Protein AF-A0AAD0F2C4-F1 (afdb_monomer_lite)

pLDDT: mean 87.08, std 13.25, range [32.06, 98.19]

Structure (mmCIF, N/CA/C/O backbone):
data_AF-A0AAD0F2C4-F1
#
_entry.id   AF-A0AAD0F2C4-F1
#
loop_
_atom_site.group_PDB
_atom_site.id
_atom_site.type_symbol
_atom_site.label_atom_id
_atom_site.label_alt_id
_atom_site.label_comp_id
_atom_site.label_asym_id
_atom_site.label_entity_id
_atom_site.label_seq_id
_atom_site.pdbx_PDB_ins_code
_atom_site.Cartn_x
_atom_site.Cartn_y
_atom_site.Cartn_z
_atom_site.occupancy
_atom_site.B_iso_or_equiv
_atom_site.auth_seq_id
_atom_site.auth_comp_id
_atom_site.auth_asym_id
_atom_site.auth_atom_id
_atom_site.pdbx_PDB_model_num
ATOM 1 N N . MET A 1 1 ? 16.169 2.877 -45.425 1.00 67.44 1 MET A N 1
ATOM 2 C CA . MET A 1 1 ? 15.360 2.152 -44.435 1.00 67.44 1 MET A CA 1
ATOM 3 C C . MET A 1 1 ? 13.944 2.060 -44.968 1.00 67.44 1 MET A C 1
ATOM 5 O O . MET A 1 1 ? 13.379 3.102 -45.295 1.00 67.44 1 MET A O 1
ATOM 9 N N . ASN A 1 2 ? 13.419 0.856 -45.168 1.00 83.56 2 ASN A N 1
ATOM 10 C CA . ASN A 1 2 ? 12.038 0.667 -45.620 1.00 83.56 2 ASN A CA 1
ATOM 11 C C . ASN A 1 2 ? 11.050 0.876 -44.447 1.00 83.56 2 ASN A C 1
ATOM 13 O O . ASN A 1 2 ? 11.454 0.980 -43.287 1.00 83.56 2 ASN A O 1
ATOM 17 N N . ILE A 1 3 ? 9.753 1.003 -44.744 1.00 78.25 3 ILE A N 1
ATOM 18 C CA . ILE A 1 3 ? 8.723 1.285 -43.726 1.00 78.25 3 ILE A CA 1
ATOM 19 C C . ILE A 1 3 ? 8.684 0.180 -42.655 1.00 78.25 3 ILE A C 1
ATOM 21 O O . ILE A 1 3 ? 8.537 0.483 -41.474 1.00 78.25 3 ILE A O 1
ATOM 25 N N . SER A 1 4 ? 8.889 -1.079 -43.043 1.00 80.31 4 SER A N 1
ATOM 26 C CA . SER A 1 4 ? 8.907 -2.228 -42.132 1.00 80.31 4 SER A CA 1
ATOM 27 C C . SER A 1 4 ? 10.101 -2.203 -41.169 1.00 80.31 4 SER A C 1
ATOM 29 O O . SER A 1 4 ? 9.924 -2.439 -39.980 1.00 80.31 4 SER A O 1
ATOM 31 N N . GLU A 1 5 ? 11.294 -1.844 -41.648 1.00 81.31 5 GLU A N 1
ATOM 32 C CA . GLU A 1 5 ? 12.500 -1.649 -40.831 1.00 81.31 5 GLU A CA 1
ATOM 33 C C . GLU A 1 5 ? 12.315 -0.502 -39.832 1.00 81.31 5 GLU A C 1
ATOM 35 O O . GLU A 1 5 ? 12.739 -0.607 -38.684 1.00 81.31 5 GLU A O 1
ATOM 40 N N . LYS A 1 6 ? 11.637 0.580 -40.244 1.00 82.44 6 LYS A N 1
ATOM 41 C CA . LYS A 1 6 ? 11.307 1.696 -39.349 1.00 82.44 6 LYS A CA 1
ATOM 42 C C . LYS A 1 6 ? 10.368 1.262 -38.224 1.00 82.44 6 LYS A C 1
ATOM 44 O O . LYS A 1 6 ? 10.652 1.539 -37.065 1.00 82.44 6 LYS A O 1
ATOM 49 N N . ILE A 1 7 ? 9.282 0.568 -38.567 1.00 81.56 7 ILE A N 1
ATOM 50 C CA . ILE A 1 7 ? 8.294 0.080 -37.595 1.00 81.56 7 ILE A CA 1
ATOM 51 C C . ILE A 1 7 ? 8.940 -0.902 -36.610 1.00 81.56 7 ILE A C 1
ATOM 53 O O . ILE A 1 7 ? 8.704 -0.793 -35.411 1.00 81.56 7 ILE A O 1
ATOM 57 N N . ALA A 1 8 ? 9.789 -1.815 -37.090 1.00 82.38 8 ALA A N 1
ATOM 58 C CA . ALA A 1 8 ? 10.490 -2.770 -36.235 1.00 82.38 8 ALA A CA 1
ATOM 59 C C . ALA A 1 8 ? 11.421 -2.075 -35.225 1.00 82.38 8 ALA A C 1
ATOM 61 O O . ALA A 1 8 ? 11.371 -2.385 -34.038 1.00 82.38 8 ALA A O 1
ATOM 62 N N . LEU A 1 9 ? 12.211 -1.091 -35.672 1.00 84.19 9 LEU A N 1
ATOM 63 C CA . LEU A 1 9 ? 13.085 -0.303 -34.793 1.00 84.19 9 LEU A CA 1
ATOM 64 C C . LEU A 1 9 ? 12.303 0.536 -33.778 1.00 84.19 9 LEU A C 1
ATOM 66 O O . LEU A 1 9 ? 12.739 0.691 -32.637 1.00 84.19 9 LEU A O 1
ATOM 70 N N . ASP A 1 10 ? 11.170 1.106 -34.185 1.00 80.69 10 ASP A N 1
ATOM 71 C CA . ASP A 1 10 ? 10.320 1.892 -33.290 1.00 80.69 10 ASP A CA 1
ATOM 72 C C . ASP A 1 10 ? 9.657 0.991 -32.230 1.00 80.69 10 ASP A C 1
ATOM 74 O O . ASP A 1 10 ? 9.630 1.356 -31.054 1.00 80.69 10 ASP A O 1
ATOM 78 N N . MET A 1 11 ? 9.221 -0.217 -32.606 1.00 76.81 11 MET A N 1
ATOM 79 C CA . MET A 1 11 ? 8.729 -1.229 -31.664 1.00 76.81 11 MET A CA 1
ATOM 80 C C . MET A 1 11 ? 9.817 -1.706 -30.697 1.00 76.81 11 MET A C 1
ATOM 82 O O . MET A 1 11 ? 9.573 -1.777 -29.498 1.00 76.81 11 MET A O 1
ATOM 86 N N . GLU A 1 12 ? 11.022 -2.002 -31.185 1.00 80.00 12 GLU A N 1
ATOM 87 C CA . GLU A 1 12 ? 12.143 -2.435 -30.341 1.00 80.00 12 GLU A CA 1
ATOM 88 C C . GLU A 1 12 ? 12.495 -1.372 -29.291 1.00 80.00 12 GLU A C 1
ATOM 90 O O . GLU A 1 12 ? 12.650 -1.677 -28.108 1.00 80.00 12 GLU A O 1
ATOM 95 N N . LYS A 1 13 ? 12.545 -0.096 -29.697 1.00 78.81 13 LYS A N 1
ATOM 96 C CA . LYS A 1 13 ? 12.763 1.027 -28.773 1.00 78.81 13 LYS A CA 1
ATOM 97 C C . LYS A 1 13 ? 11.643 1.168 -27.750 1.00 78.81 13 LYS A C 1
ATOM 99 O O . LYS A 1 13 ? 11.930 1.505 -26.604 1.00 78.81 13 LYS A O 1
ATOM 104 N N . PHE A 1 14 ? 10.394 0.950 -28.159 1.00 77.56 14 PHE A N 1
ATOM 105 C CA . PHE A 1 14 ? 9.249 0.973 -27.254 1.00 77.56 14 PHE A CA 1
ATOM 106 C C . PHE A 1 14 ? 9.361 -0.133 -26.198 1.00 77.56 14 PHE A C 1
ATOM 108 O O . PHE A 1 14 ? 9.346 0.174 -25.011 1.00 77.56 14 PHE A O 1
ATOM 115 N N . TYR A 1 15 ? 9.570 -1.388 -26.613 1.00 76.88 15 TYR A N 1
ATOM 116 C CA . TYR A 1 15 ? 9.717 -2.511 -25.681 1.00 76.88 15 TYR A CA 1
ATOM 117 C C . TYR A 1 15 ? 10.905 -2.340 -24.740 1.00 76.88 15 TYR A C 1
ATOM 119 O O . TYR A 1 15 ? 10.794 -2.648 -23.558 1.00 76.88 15 TYR A O 1
ATOM 127 N N . LYS A 1 16 ? 12.027 -1.814 -25.244 1.00 81.44 16 LYS A N 1
ATOM 128 C CA . LYS A 1 16 ? 13.199 -1.542 -24.413 1.00 81.44 16 LYS A CA 1
ATOM 129 C C . LYS A 1 16 ? 12.883 -0.536 -23.304 1.00 81.44 16 LYS A C 1
ATOM 131 O O . LYS A 1 16 ? 13.161 -0.819 -22.148 1.00 81.44 16 LYS A O 1
ATOM 136 N N . ARG A 1 17 ? 12.274 0.604 -23.649 1.00 79.44 17 ARG A N 1
ATOM 137 C CA . ARG A 1 17 ? 11.880 1.625 -22.662 1.00 79.44 17 ARG A CA 1
ATOM 138 C C . ARG A 1 17 ? 10.884 1.076 -21.649 1.00 79.44 17 ARG A C 1
ATOM 140 O O . ARG A 1 17 ? 11.056 1.283 -20.460 1.00 79.44 17 ARG A O 1
ATOM 147 N N . TYR A 1 18 ? 9.891 0.332 -22.125 1.00 77.50 18 TYR A N 1
ATOM 148 C CA . TYR A 1 18 ? 8.888 -0.293 -21.270 1.00 77.50 18 TYR A CA 1
ATOM 149 C C . TYR A 1 18 ? 9.514 -1.287 -20.275 1.00 77.50 18 TYR A C 1
ATOM 151 O O . TYR A 1 18 ? 9.179 -1.282 -19.097 1.00 77.50 18 TYR A O 1
ATOM 159 N N . SER A 1 19 ? 10.478 -2.099 -20.721 1.00 81.12 19 SER A N 1
ATOM 160 C CA . SER A 1 19 ? 11.222 -3.006 -19.837 1.00 81.12 19 SER A CA 1
ATOM 161 C C . SER A 1 19 ? 12.055 -2.250 -18.800 1.00 81.12 19 SER A C 1
ATOM 163 O O . SER A 1 19 ? 12.059 -2.636 -17.637 1.00 81.12 19 SER A O 1
ATOM 165 N N . GLU A 1 20 ? 12.741 -1.176 -19.205 1.00 84.88 20 GLU A N 1
ATOM 166 C CA . GLU A 1 20 ? 13.520 -0.329 -18.291 1.00 84.88 20 GLU A CA 1
ATOM 167 C C . GLU A 1 20 ? 12.620 0.301 -17.212 1.00 84.88 20 GLU A C 1
ATOM 169 O O . GLU A 1 20 ? 12.997 0.348 -16.044 1.00 84.88 20 GLU A O 1
ATOM 174 N N . GLU A 1 21 ? 11.408 0.733 -17.572 1.00 81.69 21 GLU A N 1
ATOM 175 C CA . GLU A 1 21 ? 10.429 1.290 -16.629 1.00 81.69 21 GLU A CA 1
ATOM 176 C C . GLU A 1 21 ? 9.907 0.247 -15.631 1.00 81.69 21 GLU A C 1
ATOM 178 O O . GLU A 1 21 ? 9.792 0.542 -14.440 1.00 81.69 21 GLU A O 1
ATOM 183 N N . ILE A 1 22 ? 9.644 -0.983 -16.086 1.00 84.00 22 ILE A N 1
ATOM 184 C CA . ILE A 1 22 ? 9.283 -2.097 -15.198 1.00 84.00 22 ILE A CA 1
ATOM 185 C C . ILE A 1 22 ? 10.426 -2.398 -14.222 1.00 84.00 22 ILE A C 1
ATOM 187 O O . ILE A 1 22 ? 10.183 -2.584 -13.029 1.00 84.00 22 ILE A O 1
ATOM 191 N N . ASP A 1 23 ? 11.668 -2.436 -14.705 1.00 86.94 23 ASP A N 1
ATOM 192 C CA . ASP A 1 23 ? 12.840 -2.715 -13.871 1.00 86.94 23 ASP A CA 1
ATOM 193 C C . ASP A 1 23 ? 13.073 -1.622 -12.816 1.00 86.94 23 ASP A C 1
ATOM 195 O O . ASP A 1 23 ? 13.449 -1.921 -11.680 1.00 86.94 23 ASP A O 1
ATOM 199 N N . GLU A 1 24 ? 12.802 -0.360 -13.151 1.00 88.06 24 GLU A N 1
ATOM 200 C CA . GLU A 1 24 ? 12.820 0.737 -12.182 1.00 88.06 24 GLU A CA 1
ATOM 201 C C . GLU A 1 24 ? 11.699 0.607 -11.147 1.00 88.06 24 GLU A C 1
ATOM 203 O O . GLU A 1 24 ? 11.955 0.715 -9.945 1.00 88.06 24 GLU A O 1
ATOM 208 N N . TYR A 1 25 ? 10.474 0.291 -11.575 1.00 89.19 25 TYR A N 1
ATOM 209 C CA . TYR A 1 25 ? 9.367 0.085 -10.644 1.00 89.19 25 TYR A CA 1
ATOM 210 C C . TYR A 1 25 ? 9.588 -1.104 -9.705 1.00 89.19 25 TYR A C 1
ATOM 212 O O . TYR A 1 25 ? 9.188 -1.034 -8.546 1.00 89.19 25 TYR A O 1
ATOM 220 N N . LYS A 1 26 ? 10.286 -2.163 -10.137 1.00 89.81 26 LYS A N 1
ATOM 221 C CA . LYS A 1 26 ? 10.653 -3.307 -9.277 1.00 89.81 26 LYS A CA 1
ATOM 222 C C . LYS A 1 26 ? 11.504 -2.910 -8.065 1.00 89.81 26 LYS A C 1
ATOM 224 O O . LYS A 1 26 ? 11.592 -3.671 -7.104 1.00 89.81 26 LYS A O 1
ATOM 229 N N . LYS A 1 27 ? 12.097 -1.712 -8.037 1.00 90.12 27 LYS A N 1
ATOM 230 C CA . LYS A 1 27 ? 12.743 -1.162 -6.828 1.00 90.12 27 LYS A CA 1
ATOM 231 C C . LYS A 1 27 ? 11.728 -0.742 -5.754 1.00 90.12 27 LYS A C 1
ATOM 233 O O . LYS A 1 27 ? 12.068 -0.700 -4.575 1.00 90.12 27 LYS A O 1
ATOM 238 N N . ILE A 1 28 ? 10.493 -0.459 -6.163 1.00 91.06 28 ILE A N 1
ATOM 239 C CA . ILE A 1 28 ? 9.350 -0.058 -5.336 1.00 91.06 28 ILE A CA 1
ATOM 240 C C . ILE A 1 28 ? 8.444 -1.270 -5.090 1.00 91.06 28 ILE A C 1
ATOM 242 O O . ILE A 1 28 ? 8.333 -1.730 -3.954 1.00 91.06 28 ILE A O 1
ATOM 246 N N . GLY A 1 29 ? 7.816 -1.786 -6.149 1.00 91.25 29 GLY A N 1
ATOM 247 C CA . GLY A 1 29 ? 6.901 -2.921 -6.102 1.00 91.25 29 GLY A CA 1
ATOM 248 C C . GLY A 1 29 ? 7.657 -4.239 -6.168 1.00 91.25 29 GLY A C 1
ATOM 249 O O . GLY A 1 29 ? 7.944 -4.742 -7.251 1.00 91.25 29 GLY A O 1
ATOM 250 N N . ASN A 1 30 ? 8.006 -4.779 -5.004 1.00 91.62 30 ASN A N 1
ATOM 251 C CA . ASN A 1 30 ? 8.667 -6.074 -4.863 1.00 91.62 30 ASN A CA 1
ATOM 252 C C . ASN A 1 30 ? 8.251 -6.778 -3.567 1.00 91.62 30 ASN A C 1
ATOM 254 O O . ASN A 1 30 ? 7.723 -6.154 -2.642 1.00 91.62 30 ASN A O 1
ATOM 258 N N . ASP A 1 31 ? 8.554 -8.073 -3.499 1.00 92.50 31 ASP A N 1
ATOM 259 C CA . ASP A 1 31 ? 8.218 -8.941 -2.368 1.00 92.50 31 ASP A CA 1
ATOM 260 C C . ASP A 1 31 ? 8.821 -8.447 -1.043 1.00 92.50 31 ASP A C 1
ATOM 262 O O . ASP A 1 31 ? 8.194 -8.559 0.007 1.00 92.50 31 ASP A O 1
ATOM 266 N N . GLU A 1 32 ? 10.019 -7.850 -1.067 1.00 94.25 32 GLU A N 1
ATOM 267 C CA . GLU A 1 32 ? 10.671 -7.343 0.146 1.00 94.25 32 GLU A CA 1
ATOM 268 C C . GLU A 1 32 ? 9.874 -6.187 0.768 1.0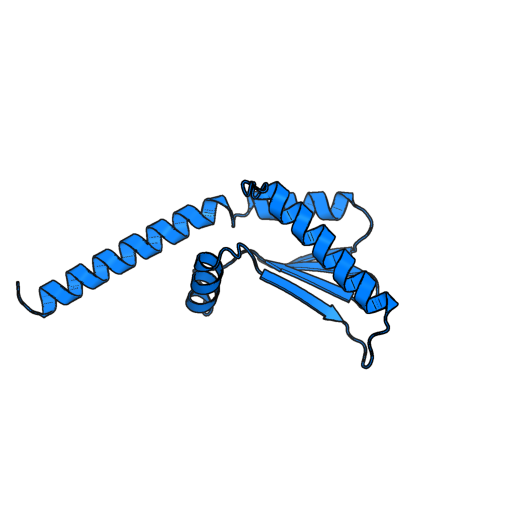0 94.25 32 GLU A C 1
ATOM 270 O O . GLU A 1 32 ? 9.608 -6.179 1.974 1.00 94.25 32 GLU A O 1
ATOM 275 N N . ASN A 1 33 ? 9.470 -5.213 -0.045 1.00 95.12 33 ASN A N 1
ATOM 276 C CA . ASN A 1 33 ? 8.656 -4.089 0.406 1.00 95.12 33 ASN A CA 1
ATOM 277 C C . ASN A 1 33 ? 7.238 -4.533 0.783 1.00 95.12 33 ASN A C 1
ATOM 279 O O . ASN A 1 33 ? 6.675 -4.013 1.748 1.00 95.12 33 ASN A O 1
ATOM 283 N N . PHE A 1 34 ? 6.687 -5.525 0.080 1.00 95.31 34 PHE A N 1
ATOM 284 C CA . PHE A 1 34 ? 5.383 -6.107 0.391 1.00 95.31 34 PHE A CA 1
ATOM 285 C C . PHE A 1 34 ? 5.372 -6.755 1.783 1.00 95.31 34 PHE A C 1
ATOM 287 O O . PHE A 1 34 ? 4.534 -6.427 2.625 1.00 95.31 34 PHE A O 1
ATOM 294 N N . GLU A 1 35 ? 6.368 -7.590 2.080 1.00 95.44 35 GLU A N 1
ATOM 295 C CA . GLU A 1 35 ? 6.508 -8.231 3.390 1.00 95.44 35 GLU A CA 1
ATOM 296 C C . GLU A 1 35 ? 6.795 -7.219 4.509 1.00 95.44 35 GLU A C 1
ATOM 298 O O . GLU A 1 35 ? 6.229 -7.313 5.603 1.00 95.44 35 GLU A O 1
ATOM 303 N N . LYS A 1 36 ? 7.627 -6.197 4.257 1.00 96.44 36 LYS A N 1
ATOM 304 C CA . LYS A 1 36 ? 7.842 -5.101 5.222 1.00 96.44 36 LYS A CA 1
ATOM 305 C C . LYS A 1 36 ? 6.536 -4.385 5.567 1.00 96.44 36 LYS A C 1
ATOM 307 O O . LYS A 1 36 ? 6.316 -4.072 6.738 1.00 96.44 36 LYS A O 1
ATOM 312 N N . LEU A 1 37 ? 5.677 -4.146 4.575 1.00 96.81 37 LEU A N 1
ATOM 313 C CA . LEU A 1 37 ? 4.395 -3.468 4.762 1.00 96.81 37 LEU A CA 1
ATOM 314 C C . LEU A 1 37 ? 3.458 -4.307 5.625 1.00 96.81 37 LEU A C 1
ATOM 316 O O . LEU A 1 37 ? 2.934 -3.803 6.618 1.00 96.81 37 LEU A O 1
ATOM 320 N N . ILE A 1 38 ? 3.318 -5.597 5.313 1.00 96.69 38 ILE A N 1
ATOM 321 C CA . ILE A 1 38 ? 2.518 -6.533 6.113 1.00 96.69 38 ILE A CA 1
ATOM 322 C C . ILE A 1 38 ? 2.991 -6.552 7.569 1.00 96.69 38 ILE A C 1
ATOM 324 O O . ILE A 1 38 ? 2.172 -6.462 8.485 1.00 96.69 38 ILE A O 1
ATOM 328 N N . ASN A 1 39 ? 4.302 -6.651 7.796 1.00 96.75 39 ASN A N 1
ATOM 329 C CA . ASN A 1 39 ? 4.854 -6.721 9.147 1.00 96.75 39 ASN A CA 1
ATOM 330 C C . ASN A 1 39 ? 4.602 -5.430 9.937 1.00 96.75 39 ASN A C 1
ATOM 332 O O . ASN A 1 39 ? 4.080 -5.498 11.049 1.00 96.75 39 ASN A O 1
ATOM 336 N N . LYS A 1 40 ? 4.853 -4.255 9.345 1.00 96.81 40 LYS A N 1
ATOM 337 C CA . LYS A 1 40 ? 4.563 -2.970 10.002 1.00 96.81 40 LYS A CA 1
ATOM 338 C C . LYS A 1 40 ? 3.075 -2.776 10.300 1.00 96.81 40 LYS A C 1
ATOM 340 O O . LYS A 1 40 ? 2.731 -2.280 11.369 1.00 96.81 40 LYS A O 1
ATOM 345 N N . LEU A 1 41 ? 2.187 -3.187 9.392 1.00 96.81 41 LEU A N 1
ATOM 346 C CA . LEU A 1 41 ? 0.740 -3.130 9.621 1.00 96.81 41 LEU A CA 1
ATOM 347 C C . LEU A 1 41 ? 0.308 -4.044 10.776 1.00 96.81 41 LEU A C 1
ATOM 349 O O . LEU A 1 41 ? -0.515 -3.645 11.600 1.00 96.81 41 LEU A O 1
ATOM 353 N N . ARG A 1 42 ? 0.885 -5.248 10.878 1.00 96.44 42 ARG A N 1
ATOM 354 C CA . ARG A 1 42 ? 0.637 -6.176 11.995 1.00 96.44 42 ARG A CA 1
ATOM 355 C C . ARG A 1 42 ? 1.151 -5.633 13.329 1.00 96.44 42 ARG A C 1
ATOM 357 O O . ARG A 1 42 ? 0.490 -5.825 14.351 1.00 96.44 42 ARG A O 1
ATOM 364 N N . ASP A 1 43 ? 2.275 -4.920 13.326 1.00 96.50 43 ASP A N 1
ATOM 365 C CA . ASP A 1 43 ? 2.854 -4.314 14.531 1.00 96.50 43 ASP A CA 1
ATOM 366 C C . ASP A 1 43 ? 1.956 -3.238 15.158 1.00 96.50 43 ASP A C 1
ATOM 368 O O . ASP A 1 43 ? 2.009 -3.037 16.375 1.00 96.50 43 ASP A O 1
ATOM 372 N N . LEU A 1 44 ? 1.074 -2.604 14.371 1.00 94.19 44 LEU A N 1
ATOM 373 C CA . LEU A 1 44 ? 0.071 -1.671 14.893 1.00 94.19 44 LEU A CA 1
ATOM 374 C C . LEU A 1 44 ? -0.922 -2.348 15.846 1.00 94.19 44 LEU A C 1
ATOM 376 O O . LEU A 1 44 ? -1.463 -1.686 16.727 1.00 94.19 44 LEU A O 1
ATOM 380 N N . LYS A 1 45 ? -1.188 -3.653 15.670 1.00 93.38 45 LYS A N 1
ATOM 381 C CA . LYS A 1 45 ? -2.178 -4.440 16.438 1.00 93.38 45 LYS A CA 1
ATOM 382 C C . LYS A 1 45 ? -3.607 -3.869 16.427 1.00 93.38 45 LYS A C 1
ATOM 384 O O . LYS A 1 45 ? -4.439 -4.284 17.231 1.00 93.38 45 LYS A O 1
ATOM 389 N N . THR A 1 46 ? -3.890 -2.937 15.518 1.00 94.69 46 THR A N 1
ATOM 390 C CA . THR A 1 46 ? -5.191 -2.264 15.359 1.00 94.69 46 THR A CA 1
ATOM 391 C C . THR A 1 46 ? -6.083 -2.955 14.329 1.00 94.69 46 THR A C 1
ATOM 393 O O . THR A 1 46 ? -7.305 -2.843 14.402 1.00 94.69 46 THR A O 1
ATOM 396 N N . TYR A 1 47 ? -5.476 -3.648 13.365 1.00 96.50 47 TYR A N 1
ATOM 397 C CA . TYR A 1 47 ? -6.134 -4.166 12.169 1.00 96.50 47 TYR A CA 1
ATOM 398 C C . TYR A 1 47 ? -6.020 -5.687 12.086 1.00 96.50 47 TYR A C 1
ATOM 400 O O . TYR A 1 47 ? -5.010 -6.262 12.494 1.00 96.50 47 TYR A O 1
ATOM 408 N N . ASP A 1 48 ? -7.036 -6.323 11.509 1.00 97.62 48 ASP A N 1
ATOM 409 C CA . ASP A 1 48 ? -6.944 -7.704 11.044 1.00 97.62 48 ASP A CA 1
ATOM 410 C C . ASP A 1 48 ? -6.314 -7.719 9.644 1.00 97.62 48 ASP A C 1
ATOM 412 O O . ASP A 1 48 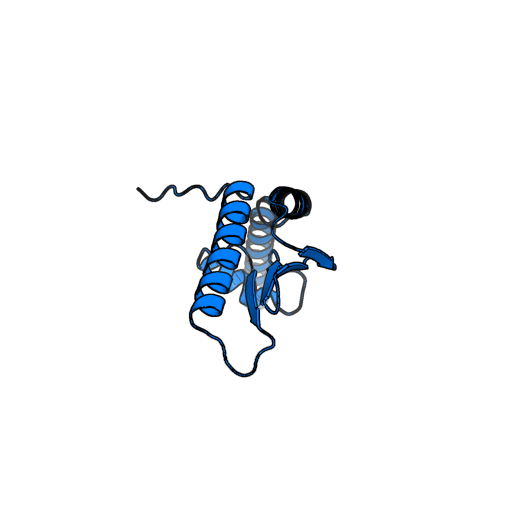? -6.840 -7.116 8.706 1.00 97.62 48 ASP A O 1
ATOM 416 N N . ILE A 1 49 ? -5.151 -8.363 9.524 1.00 97.94 49 ILE A N 1
ATOM 417 C CA . ILE A 1 49 ? -4.314 -8.340 8.322 1.00 97.94 49 ILE A CA 1
ATOM 418 C C . ILE A 1 49 ? -4.238 -9.739 7.716 1.00 97.94 49 ILE A C 1
ATOM 420 O O . ILE A 1 49 ? -3.637 -10.649 8.296 1.00 97.94 49 ILE A O 1
ATOM 424 N N . SER A 1 50 ? -4.733 -9.878 6.489 1.00 96.88 50 SER A N 1
ATOM 425 C CA . SER A 1 50 ? -4.507 -11.056 5.646 1.00 96.88 50 SER A CA 1
ATOM 426 C C . SER A 1 50 ? -3.950 -10.642 4.289 1.00 96.88 50 SER A C 1
ATOM 428 O O . SER A 1 50 ? -4.163 -9.512 3.858 1.00 96.88 50 SER A O 1
ATOM 430 N N . SER A 1 51 ? -3.318 -11.562 3.574 1.00 95.25 51 SER A N 1
ATOM 431 C CA . SER A 1 51 ? -2.885 -11.354 2.192 1.00 95.25 51 SER A CA 1
ATOM 432 C C . SER A 1 51 ? -3.250 -12.555 1.322 1.00 95.25 51 SER A C 1
ATOM 434 O O . SER A 1 51 ? -3.335 -13.679 1.817 1.00 95.25 51 SER A O 1
ATOM 436 N N . ASP A 1 52 ? -3.489 -12.296 0.039 1.00 91.56 52 ASP A N 1
ATOM 437 C CA . ASP A 1 52 ? -3.634 -13.312 -1.005 1.00 91.56 52 ASP A CA 1
ATOM 438 C C . ASP A 1 52 ? -2.955 -12.800 -2.279 1.00 91.56 52 ASP A C 1
ATOM 440 O O . ASP A 1 52 ? -3.269 -11.708 -2.762 1.00 91.56 52 ASP A O 1
ATOM 444 N N . ASN A 1 53 ? -2.001 -13.566 -2.808 1.00 86.44 53 ASN A N 1
ATOM 445 C CA . ASN A 1 53 ? -1.082 -13.119 -3.860 1.00 86.44 53 ASN A CA 1
ATOM 446 C C . ASN A 1 53 ? -0.465 -11.740 -3.517 1.00 86.44 53 ASN A C 1
ATOM 448 O O . ASN A 1 53 ? 0.055 -11.557 -2.418 1.00 86.44 53 ASN A O 1
ATOM 452 N N . ASN A 1 54 ? -0.567 -10.765 -4.427 1.00 87.75 54 ASN A N 1
ATOM 453 C CA . ASN A 1 54 ? -0.047 -9.399 -4.270 1.00 87.75 54 ASN A CA 1
ATOM 454 C C . ASN A 1 54 ? -1.039 -8.426 -3.606 1.00 87.75 54 ASN A C 1
ATOM 456 O O . ASN A 1 54 ? -0.846 -7.211 -3.667 1.00 87.75 54 ASN A O 1
ATOM 460 N N . LEU A 1 55 ? -2.114 -8.931 -2.995 1.00 93.75 55 LEU A N 1
ATOM 461 C CA . LEU A 1 55 ? -3.155 -8.118 -2.372 1.00 93.75 55 LEU A CA 1
ATOM 462 C C . LEU A 1 55 ? -3.119 -8.261 -0.849 1.00 93.75 55 LEU A C 1
ATOM 464 O O . LEU A 1 55 ? -3.181 -9.366 -0.309 1.00 93.75 55 LEU A O 1
ATOM 468 N N . ILE A 1 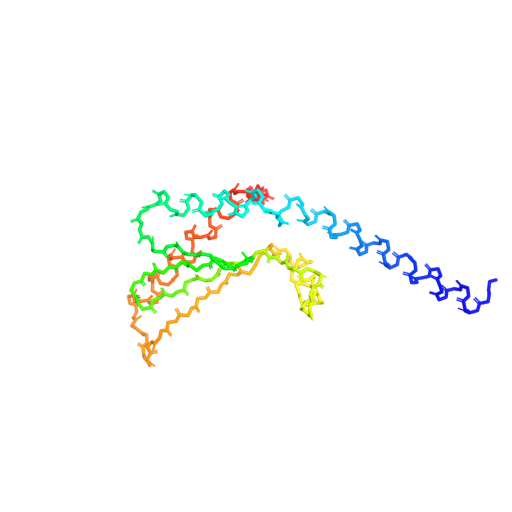56 ? -3.070 -7.128 -0.152 1.00 97.50 56 ILE A N 1
ATOM 469 C CA . ILE A 1 56 ? -3.212 -7.042 1.302 1.00 97.50 56 ILE A CA 1
ATOM 470 C C . ILE A 1 56 ? -4.629 -6.578 1.618 1.00 97.50 56 ILE A C 1
ATOM 472 O O . ILE A 1 56 ? -5.110 -5.586 1.068 1.00 97.50 56 ILE A O 1
ATOM 476 N N . PHE A 1 57 ? -5.268 -7.274 2.551 1.00 97.94 57 PHE A N 1
ATOM 477 C CA . PHE A 1 57 ? -6.553 -6.911 3.124 1.00 97.94 57 PHE A CA 1
ATOM 478 C C . PHE A 1 57 ? -6.332 -6.432 4.559 1.00 97.94 57 PHE A C 1
ATOM 480 O O . PHE A 1 57 ? -5.855 -7.191 5.405 1.00 97.94 57 PHE A O 1
ATOM 487 N N . ILE A 1 58 ? -6.690 -5.177 4.818 1.00 98.19 58 ILE A N 1
ATOM 488 C CA . ILE A 1 58 ? -6.559 -4.501 6.107 1.00 98.19 58 ILE A CA 1
ATOM 489 C C . ILE A 1 58 ? -7.966 -4.233 6.635 1.00 98.19 58 ILE A C 1
ATOM 491 O O . ILE A 1 58 ? -8.663 -3.349 6.134 1.00 98.19 58 ILE A O 1
ATOM 495 N N . ARG A 1 59 ? -8.405 -5.013 7.623 1.00 97.50 59 ARG A N 1
ATOM 496 C CA . ARG A 1 59 ? -9.793 -5.004 8.094 1.00 97.50 59 ARG A CA 1
ATOM 497 C C . ARG A 1 59 ? -9.932 -4.421 9.487 1.00 97.50 59 ARG A C 1
ATOM 499 O O . ARG A 1 59 ? -9.106 -4.658 10.372 1.00 97.50 59 ARG A O 1
ATOM 506 N N . LYS A 1 60 ? -11.029 -3.697 9.683 1.00 95.69 60 LYS A N 1
ATOM 507 C CA . LYS A 1 60 ? -11.514 -3.255 10.988 1.00 95.69 60 LYS A CA 1
ATOM 508 C C . LYS A 1 60 ? -13.024 -3.069 10.897 1.00 95.69 60 LYS A C 1
ATOM 510 O O . LYS A 1 60 ? -13.492 -2.322 10.046 1.00 95.69 60 LYS A O 1
ATOM 515 N N . ASN A 1 61 ? -13.782 -3.731 11.770 1.00 92.06 61 ASN A N 1
ATOM 516 C CA . ASN A 1 61 ? -15.249 -3.723 11.719 1.00 92.06 61 ASN A CA 1
ATOM 517 C C . ASN A 1 61 ? -15.768 -4.175 10.331 1.00 92.06 61 ASN A C 1
ATOM 519 O O . ASN A 1 61 ? -15.353 -5.221 9.838 1.00 92.06 61 ASN A O 1
ATOM 523 N N . ASN A 1 62 ? -16.657 -3.393 9.717 1.00 93.00 62 ASN A N 1
ATOM 524 C CA . ASN A 1 62 ? -17.223 -3.547 8.370 1.00 93.00 62 ASN A CA 1
ATOM 525 C C . ASN A 1 62 ? -16.377 -2.875 7.265 1.00 93.00 62 ASN A C 1
ATOM 527 O O . ASN A 1 62 ? -16.800 -2.823 6.111 1.00 93.00 62 ASN A O 1
ATOM 531 N N . ILE A 1 63 ? -15.198 -2.340 7.599 1.00 95.44 63 ILE A N 1
ATOM 532 C CA . ILE A 1 63 ? -14.318 -1.632 6.666 1.00 95.44 63 ILE A CA 1
ATOM 533 C C . ILE A 1 63 ? -13.168 -2.548 6.250 1.00 95.44 63 ILE A C 1
ATOM 535 O O . ILE A 1 63 ? -12.464 -3.119 7.090 1.00 95.44 63 ILE A O 1
ATOM 539 N N . THR A 1 64 ? -12.926 -2.625 4.941 1.00 97.69 64 THR A N 1
ATOM 540 C CA . THR A 1 64 ? -11.737 -3.271 4.373 1.00 97.69 64 THR A CA 1
ATOM 541 C C . THR A 1 64 ? -10.971 -2.278 3.511 1.00 97.69 64 THR A C 1
ATOM 543 O O . THR A 1 64 ? -11.488 -1.792 2.509 1.00 97.69 64 THR A O 1
ATOM 546 N N . VAL A 1 65 ? -9.722 -1.995 3.880 1.00 98.00 65 VAL A N 1
ATOM 547 C CA . VAL A 1 65 ? -8.755 -1.313 3.014 1.00 98.00 65 VAL A CA 1
ATOM 548 C C . VAL A 1 65 ? -7.961 -2.364 2.240 1.00 98.00 65 VAL A C 1
ATOM 550 O O . VAL A 1 65 ? -7.514 -3.363 2.804 1.00 98.00 65 VAL A O 1
ATOM 553 N N . TYR A 1 66 ? -7.793 -2.131 0.944 1.00 97.69 66 TYR A N 1
ATOM 554 C CA . TYR A 1 66 ? -7.065 -2.982 0.013 1.00 97.69 66 TYR A CA 1
ATOM 555 C C . TYR A 1 66 ? -5.803 -2.265 -0.437 1.00 97.69 66 TYR A C 1
ATOM 557 O O . TYR A 1 66 ? -5.869 -1.104 -0.846 1.00 97.69 66 TYR A O 1
ATOM 565 N N . PHE A 1 67 ? -4.679 -2.972 -0.403 1.00 97.50 67 PHE A N 1
ATOM 566 C CA . PHE A 1 67 ? -3.405 -2.477 -0.909 1.00 97.50 67 PHE A CA 1
ATOM 567 C C . PHE A 1 67 ? -2.780 -3.489 -1.867 1.00 97.50 67 PHE A C 1
ATOM 569 O O . PHE A 1 67 ? -2.689 -4.671 -1.531 1.00 97.50 67 PHE A O 1
ATOM 576 N N . SER A 1 68 ? -2.285 -3.027 -3.013 1.00 94.88 68 SER A N 1
ATOM 577 C CA . SER A 1 68 ? -1.393 -3.819 -3.864 1.00 94.88 68 SER A CA 1
ATOM 578 C C . SER A 1 68 ? -0.342 -2.931 -4.520 1.00 94.88 68 SER A C 1
ATOM 580 O O . SER A 1 68 ? -0.618 -1.786 -4.878 1.00 94.88 68 SER A O 1
ATOM 582 N N . PHE A 1 69 ? 0.853 -3.471 -4.747 1.00 93.44 69 PHE A N 1
ATOM 583 C CA . PHE A 1 69 ? 1.724 -2.912 -5.779 1.00 93.44 69 PHE A CA 1
ATOM 584 C C . PHE A 1 69 ? 1.143 -3.218 -7.168 1.00 93.44 69 PHE A C 1
ATOM 586 O O . PHE A 1 69 ? 0.259 -4.071 -7.304 1.00 93.44 69 PHE A O 1
ATOM 593 N N . TYR A 1 70 ? 1.598 -2.483 -8.178 1.00 90.12 70 TYR A N 1
ATOM 594 C CA . TYR A 1 70 ? 1.221 -2.705 -9.567 1.00 90.12 70 TYR A CA 1
ATOM 595 C C . TYR A 1 70 ? 1.822 -4.002 -10.099 1.00 90.12 70 TYR A C 1
ATOM 597 O O . TYR A 1 70 ? 2.937 -4.385 -9.739 1.00 90.12 70 TYR A O 1
ATOM 605 N N . ASP A 1 71 ? 1.077 -4.643 -10.989 1.00 82.62 71 ASP A N 1
ATOM 606 C CA . ASP A 1 71 ? 1.462 -5.846 -11.705 1.00 82.62 71 ASP A CA 1
ATOM 607 C C . ASP A 1 71 ? 1.385 -5.587 -13.216 1.00 82.62 71 ASP A C 1
ATOM 609 O O . ASP A 1 71 ? 0.350 -5.725 -13.881 1.00 82.62 71 ASP A O 1
ATOM 613 N N . PHE A 1 72 ? 2.534 -5.213 -13.777 1.00 74.44 72 PHE A N 1
ATOM 614 C CA . PHE A 1 72 ? 2.668 -4.905 -15.199 1.00 74.44 72 PHE A CA 1
ATOM 615 C C . PHE A 1 72 ? 2.697 -6.140 -16.106 1.00 74.44 72 PHE A C 1
ATOM 617 O O . PHE A 1 72 ? 2.733 -5.986 -17.326 1.00 74.44 72 PHE A O 1
ATOM 624 N N . GLU A 1 73 ? 2.674 -7.355 -15.551 1.00 66.00 73 GLU A N 1
ATOM 625 C CA . GLU A 1 73 ? 2.687 -8.597 -16.331 1.00 66.00 73 GLU A CA 1
ATOM 626 C C . GLU A 1 73 ? 1.263 -9.119 -16.624 1.00 66.00 73 GLU A C 1
ATOM 628 O O . GLU A 1 73 ? 1.091 -10.041 -17.426 1.00 66.00 73 GLU A O 1
ATOM 633 N N . TYR A 1 74 ? 0.224 -8.489 -16.055 1.00 61.31 74 TYR A N 1
ATOM 634 C CA . TYR A 1 74 ? -1.181 -8.890 -16.197 1.00 61.31 74 TYR A CA 1
ATOM 635 C C . TYR A 1 74 ? -2.053 -7.927 -17.030 1.00 61.31 74 TYR A C 1
ATOM 637 O O . TYR A 1 74 ? -1.640 -6.877 -17.529 1.00 61.31 74 TYR A O 1
ATOM 645 N N . THR A 1 75 ? -3.324 -8.302 -17.219 1.00 58.19 75 THR A N 1
ATOM 646 C CA . THR A 1 75 ? -4.308 -7.633 -18.095 1.00 58.19 75 THR A CA 1
ATOM 647 C C . THR A 1 75 ? -4.495 -6.130 -17.849 1.00 58.19 75 THR A C 1
ATOM 649 O O . THR A 1 75 ? -4.939 -5.437 -18.763 1.00 58.19 75 THR A O 1
ATOM 652 N N . ASN A 1 76 ? -4.116 -5.610 -16.677 1.00 61.94 76 ASN A N 1
ATOM 653 C CA . ASN A 1 76 ? -4.290 -4.204 -16.294 1.00 61.94 76 ASN A CA 1
ATOM 654 C C . ASN A 1 76 ? -3.038 -3.323 -16.482 1.00 61.94 76 ASN A C 1
ATOM 656 O O . ASN A 1 76 ? -3.104 -2.128 -16.196 1.00 61.94 76 ASN A O 1
ATOM 660 N N . HIS A 1 77 ? -1.942 -3.863 -17.030 1.00 66.56 77 HIS A N 1
ATOM 661 C CA . HIS A 1 77 ? -0.655 -3.171 -17.207 1.00 66.56 77 HIS A CA 1
ATOM 662 C C . HIS A 1 77 ? -0.752 -1.747 -17.790 1.00 66.56 77 HIS A C 1
ATOM 664 O O . HIS A 1 77 ? -0.061 -0.845 -17.325 1.00 66.56 77 HIS A O 1
ATOM 670 N N . ASN A 1 78 ? -1.631 -1.506 -18.773 1.00 69.88 78 ASN A N 1
ATOM 671 C CA . ASN A 1 78 ? -1.791 -0.182 -19.394 1.00 69.88 78 ASN A CA 1
ATOM 672 C C . ASN A 1 78 ? -2.392 0.875 -18.453 1.00 69.88 78 ASN A C 1
ATOM 674 O O . ASN A 1 78 ? -2.119 2.064 -18.614 1.00 69.88 78 ASN A O 1
ATOM 678 N N . ILE A 1 79 ? -3.236 0.465 -17.503 1.00 76.56 79 ILE A N 1
ATOM 679 C CA . ILE A 1 79 ? -3.855 1.377 -16.533 1.00 76.56 79 ILE A CA 1
ATOM 680 C C . ILE A 1 79 ? -2.833 1.720 -15.452 1.00 76.56 79 ILE A C 1
ATOM 682 O O . ILE A 1 79 ? -2.605 2.895 -15.173 1.00 76.56 79 ILE A O 1
ATOM 686 N N . GLU A 1 80 ? -2.173 0.701 -14.912 1.00 81.75 80 GLU A N 1
ATOM 687 C CA . GLU A 1 80 ? -1.231 0.860 -13.809 1.00 81.75 80 GLU A CA 1
ATOM 688 C C . GLU A 1 80 ? 0.029 1.614 -14.238 1.00 81.75 80 GLU A C 1
ATOM 690 O O . GLU A 1 80 ? 0.492 2.486 -13.509 1.00 81.75 80 GLU A O 1
ATOM 695 N N . ILE A 1 81 ? 0.539 1.394 -15.457 1.00 78.81 81 ILE A N 1
ATOM 696 C CA . ILE A 1 81 ? 1.680 2.182 -15.947 1.00 78.81 81 ILE A CA 1
ATOM 697 C C . ILE A 1 81 ? 1.304 3.657 -16.147 1.00 78.81 81 ILE A C 1
ATOM 699 O O . ILE A 1 81 ? 2.086 4.561 -15.856 1.00 78.81 81 ILE A O 1
ATOM 703 N N . ALA A 1 82 ? 0.068 3.930 -16.576 1.00 81.56 82 ALA A N 1
ATOM 704 C CA . ALA A 1 82 ? -0.428 5.294 -16.708 1.00 81.56 82 ALA A CA 1
ATOM 705 C C . ALA A 1 82 ? -0.621 5.978 -15.343 1.00 81.56 82 ALA A C 1
ATOM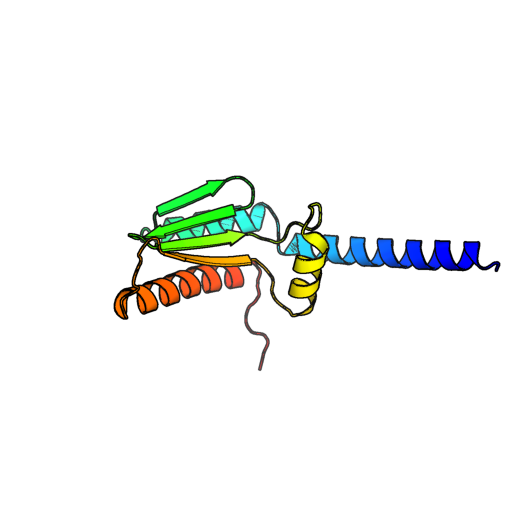 707 O O . ALA A 1 82 ? -0.450 7.194 -15.252 1.00 81.56 82 ALA A O 1
ATOM 708 N N . GLN A 1 83 ? -0.978 5.230 -14.295 1.00 84.25 83 GLN A N 1
ATOM 709 C CA . GLN A 1 83 ? -1.021 5.728 -12.915 1.00 84.25 83 GLN A CA 1
ATOM 710 C C . GLN A 1 83 ? 0.387 5.961 -12.363 1.00 84.25 83 GLN A C 1
ATOM 712 O O . GLN A 1 83 ? 0.656 7.029 -11.810 1.00 84.25 83 GLN A O 1
ATOM 717 N N . TYR A 1 84 ? 1.314 5.042 -12.638 1.00 84.38 84 TYR A N 1
ATOM 718 C CA . TYR A 1 84 ? 2.720 5.188 -12.279 1.00 84.38 84 TYR A CA 1
ATOM 719 C C . TYR A 1 84 ? 3.344 6.460 -12.857 1.00 84.38 84 TYR A C 1
ATOM 721 O O . TYR A 1 84 ? 3.940 7.258 -12.136 1.00 84.38 84 TYR A O 1
ATOM 729 N N . HIS A 1 85 ? 3.092 6.756 -14.133 1.00 82.38 85 HIS A N 1
ATOM 730 C CA . HIS A 1 85 ? 3.544 8.006 -14.750 1.00 82.38 85 HIS A CA 1
ATOM 731 C C . HIS A 1 85 ? 2.882 9.276 -14.190 1.00 82.38 85 HIS A C 1
ATOM 733 O O . HIS A 1 85 ? 3.406 10.373 -14.387 1.00 82.38 85 HIS A O 1
ATOM 739 N N . LYS A 1 86 ? 1.749 9.160 -13.488 1.00 86.44 86 LYS A N 1
ATOM 740 C CA . LYS A 1 86 ? 1.129 10.275 -12.749 1.00 86.44 86 LYS A CA 1
ATOM 741 C C . LYS A 1 86 ? 1.712 10.449 -11.343 1.00 86.44 86 LYS A C 1
ATOM 743 O O . LYS A 1 86 ? 1.353 11.411 -10.666 1.00 86.44 86 LYS A O 1
ATOM 748 N N . GLY A 1 87 ? 2.625 9.570 -10.930 1.00 83.62 87 GLY A N 1
ATOM 749 C CA . GLY A 1 87 ? 3.274 9.590 -9.622 1.00 83.62 87 GLY A CA 1
ATOM 750 C C . GLY A 1 87 ? 2.548 8.779 -8.547 1.00 83.62 87 GLY A C 1
ATOM 751 O O . GLY A 1 87 ? 2.874 8.929 -7.371 1.00 83.62 87 GLY A O 1
ATOM 752 N N . GLU A 1 88 ? 1.571 7.949 -8.916 1.00 88.38 88 GLU A N 1
ATOM 753 C CA . GLU A 1 88 ? 0.984 6.958 -8.007 1.00 88.38 88 GLU A CA 1
ATOM 754 C C . GLU A 1 88 ? 1.878 5.709 -7.992 1.00 88.38 88 GLU A C 1
ATOM 756 O O . GLU A 1 88 ? 2.350 5.286 -9.036 1.00 88.38 88 GLU A O 1
ATOM 761 N N . ASN A 1 89 ? 2.164 5.123 -6.828 1.00 91.75 89 ASN A N 1
ATOM 762 C CA . ASN A 1 89 ? 3.132 4.014 -6.727 1.00 91.75 89 ASN A CA 1
ATOM 763 C C . ASN A 1 89 ? 2.487 2.653 -6.435 1.00 91.75 89 ASN A C 1
ATOM 765 O O . ASN A 1 89 ? 3.172 1.632 -6.453 1.00 91.75 89 ASN A O 1
ATOM 769 N N . TYR A 1 90 ? 1.198 2.639 -6.111 1.00 94.31 90 TYR A N 1
ATOM 770 C CA . TYR A 1 90 ? 0.461 1.467 -5.657 1.00 94.31 90 TYR A CA 1
ATOM 771 C C . TYR A 1 90 ? -1.045 1.713 -5.768 1.00 94.31 90 TYR A C 1
ATOM 773 O O . TYR A 1 90 ? -1.512 2.850 -5.861 1.00 94.31 90 TYR A O 1
ATOM 781 N N . ASN A 1 91 ? -1.803 0.629 -5.692 1.00 93.56 91 ASN A N 1
ATOM 782 C CA . ASN A 1 91 ? -3.246 0.627 -5.532 1.00 93.56 91 ASN A CA 1
ATOM 783 C C . ASN A 1 91 ? -3.606 0.744 -4.044 1.00 93.56 91 ASN A C 1
ATOM 785 O O . ASN A 1 91 ? -3.102 -0.021 -3.221 1.00 93.56 91 ASN A O 1
ATOM 789 N N . LEU A 1 92 ? -4.501 1.675 -3.701 1.00 96.19 92 LEU A N 1
ATOM 790 C CA . LEU A 1 92 ? -5.042 1.833 -2.349 1.00 96.19 92 LEU A CA 1
ATOM 791 C C . LEU A 1 92 ? -6.532 2.174 -2.424 1.00 96.19 92 LEU A C 1
ATOM 793 O O . LEU A 1 92 ? -6.910 3.259 -2.866 1.00 96.19 92 LEU A O 1
ATOM 797 N N . TYR A 1 93 ? -7.376 1.254 -1.964 1.00 94.44 93 TYR A N 1
ATOM 798 C CA . TYR A 1 93 ? -8.833 1.380 -2.037 1.00 94.44 93 TYR A CA 1
ATOM 799 C C . TYR A 1 93 ? -9.484 0.980 -0.720 1.00 94.44 93 TYR A C 1
ATOM 801 O O . TYR A 1 93 ? -8.875 0.300 0.100 1.00 94.44 93 TYR A O 1
ATOM 809 N N . VAL A 1 94 ? -10.740 1.371 -0.522 1.00 96.06 94 VAL A N 1
ATOM 810 C CA . VAL A 1 94 ? -11.523 0.988 0.653 1.00 96.06 94 VAL A CA 1
ATOM 811 C C . VAL A 1 94 ? -12.915 0.535 0.228 1.00 96.06 94 VAL A C 1
ATOM 813 O O . VAL A 1 94 ? -13.530 1.151 -0.642 1.00 96.06 94 VAL A O 1
ATOM 816 N N . SER A 1 95 ? -13.404 -0.541 0.839 1.00 93.94 95 SER A N 1
ATOM 817 C CA . SER A 1 95 ? -14.804 -0.954 0.785 1.00 93.94 95 SER A CA 1
ATOM 818 C C . SER A 1 95 ? -15.417 -0.910 2.179 1.00 93.94 95 SER A C 1
ATOM 820 O O . SER A 1 95 ? -14.727 -1.051 3.192 1.00 93.94 95 SER A O 1
ATOM 822 N N . ASN A 1 96 ? -16.728 -0.723 2.204 1.00 92.62 96 ASN A N 1
ATOM 823 C CA . ASN A 1 96 ? -17.569 -0.862 3.378 1.00 92.62 96 ASN A CA 1
ATOM 824 C C . ASN A 1 96 ? -18.815 -1.651 2.940 1.00 92.62 96 ASN A C 1
ATOM 826 O O . ASN A 1 96 ? -19.309 -1.426 1.832 1.00 92.62 96 ASN A O 1
ATOM 830 N N . ASP A 1 97 ? -19.254 -2.599 3.763 1.00 88.38 97 ASP A N 1
ATOM 831 C CA . ASP A 1 97 ? -20.332 -3.534 3.413 1.00 88.38 97 ASP A CA 1
ATOM 832 C C . ASP A 1 97 ? -21.745 -2.994 3.731 1.00 88.38 97 ASP A C 1
ATOM 834 O O . ASP A 1 97 ? -22.741 -3.668 3.450 1.00 88.38 97 ASP A O 1
ATOM 838 N N . ASP A 1 98 ? -21.857 -1.786 4.289 1.00 87.62 98 ASP A N 1
ATOM 839 C CA . ASP A 1 98 ? -23.127 -1.204 4.718 1.00 87.62 98 ASP A CA 1
ATOM 840 C C . ASP A 1 98 ? -23.848 -0.450 3.593 1.00 87.62 98 ASP A C 1
ATOM 842 O O . ASP A 1 98 ? -23.255 0.178 2.714 1.00 87.62 98 ASP A O 1
ATOM 846 N N . GLU A 1 99 ? -25.182 -0.452 3.664 1.00 89.31 99 GLU A N 1
ATOM 847 C CA . GLU A 1 99 ? -26.044 0.308 2.749 1.00 89.31 99 GLU A CA 1
ATOM 848 C C . GLU A 1 99 ? -25.908 1.830 2.947 1.00 89.31 99 GLU A C 1
ATOM 850 O O . GLU A 1 99 ? -26.044 2.603 1.996 1.00 89.31 99 GLU A O 1
ATOM 855 N N . PHE A 1 100 ? -25.612 2.267 4.177 1.00 91.06 100 PHE A N 1
ATOM 856 C CA . PHE A 1 100 ? -25.391 3.667 4.533 1.00 91.06 100 PHE A CA 1
ATOM 857 C C . PHE A 1 100 ? -24.134 3.801 5.386 1.00 91.06 100 PHE A C 1
ATOM 859 O O . PHE A 1 100 ? -23.972 3.070 6.354 1.00 91.06 100 PHE A O 1
ATOM 866 N N . ILE A 1 101 ? -23.297 4.790 5.072 1.00 93.12 101 ILE A N 1
ATOM 867 C CA . ILE A 1 101 ? -22.062 5.077 5.808 1.00 93.12 101 ILE A CA 1
ATOM 868 C C . ILE A 1 101 ? -22.312 6.247 6.761 1.00 93.12 101 ILE A C 1
ATOM 870 O O . ILE A 1 101 ? -22.750 7.327 6.345 1.00 93.12 101 ILE A O 1
ATOM 874 N N . THR A 1 102 ? -22.019 6.058 8.043 1.00 94.50 102 THR A N 1
ATOM 875 C CA . THR A 1 102 ? -22.054 7.134 9.037 1.00 94.50 102 THR A CA 1
ATOM 876 C C . THR A 1 102 ? -20.835 8.052 8.916 1.00 94.50 102 THR A C 1
ATOM 878 O O . THR A 1 102 ? -19.795 7.703 8.358 1.00 94.50 102 THR A O 1
ATOM 881 N N . LEU A 1 103 ? -20.923 9.261 9.480 1.00 95.50 103 LEU A N 1
ATOM 882 C CA . LEU A 1 103 ? -19.787 10.189 9.489 1.00 95.50 103 LEU A CA 1
ATOM 883 C C . LEU A 1 103 ? -18.563 9.610 10.220 1.00 95.50 103 LEU A C 1
ATOM 885 O O . LEU A 1 103 ? -17.430 9.902 9.839 1.00 95.50 103 LEU A O 1
ATOM 889 N N . ASP A 1 104 ? -18.777 8.830 11.277 1.00 94.50 104 ASP A N 1
ATOM 890 C CA . ASP A 1 104 ? -17.675 8.262 12.051 1.00 94.50 104 ASP A CA 1
ATOM 891 C C . ASP A 1 104 ? -17.009 7.093 11.319 1.00 94.50 104 ASP A C 1
ATOM 893 O O . ASP A 1 104 ? -15.782 7.020 11.316 1.00 94.50 104 ASP A O 1
ATOM 897 N N . GLU A 1 105 ? -17.768 6.278 10.583 1.00 94.19 105 GLU A N 1
ATOM 898 C CA . GLU A 1 105 ? -17.200 5.270 9.677 1.00 94.19 105 GLU A CA 1
ATOM 899 C C . GLU A 1 105 ? -16.412 5.914 8.538 1.00 94.19 105 GLU A C 1
ATOM 901 O O . GLU A 1 105 ? -15.307 5.475 8.238 1.00 94.19 105 GLU A O 1
ATOM 906 N N . LEU A 1 106 ? -16.906 7.010 7.951 1.00 95.19 106 LEU A N 1
ATOM 907 C CA . LEU A 1 106 ? -16.165 7.731 6.914 1.00 95.19 106 LEU A CA 1
ATOM 908 C C . LEU A 1 106 ? -14.813 8.254 7.434 1.00 95.19 106 LEU A C 1
ATOM 910 O O . LEU A 1 106 ? -13.800 8.181 6.733 1.00 95.19 106 LEU A O 1
ATOM 914 N N . LYS A 1 107 ? -14.777 8.766 8.672 1.00 96.44 107 LYS A N 1
ATOM 915 C CA . LYS A 1 107 ? -13.522 9.173 9.327 1.00 96.44 107 LYS A CA 1
ATOM 916 C C . LYS A 1 107 ? -12.616 7.974 9.589 1.00 96.44 107 LYS A C 1
ATOM 918 O O . LYS A 1 107 ? -11.412 8.085 9.380 1.00 96.44 107 LYS A O 1
ATOM 923 N N . GLU A 1 108 ? -13.175 6.849 10.029 1.00 95.50 108 GLU A N 1
ATOM 924 C CA . GLU A 1 108 ? -12.417 5.623 10.276 1.00 95.50 108 GLU A CA 1
ATOM 925 C C . GLU A 1 108 ? -11.797 5.081 8.980 1.00 95.50 108 GLU A C 1
ATOM 927 O O . GLU A 1 108 ? -10.594 4.829 8.950 1.00 95.50 108 GLU A O 1
ATOM 932 N N . MET A 1 109 ? -12.556 5.030 7.881 1.00 95.94 109 MET A N 1
ATOM 933 C CA . MET A 1 109 ? -12.057 4.678 6.545 1.00 95.94 109 MET A CA 1
ATOM 934 C C . MET A 1 109 ? -10.906 5.594 6.115 1.00 95.94 109 MET A C 1
ATOM 936 O O . MET A 1 109 ? -9.852 5.117 5.694 1.00 95.94 109 MET A O 1
ATOM 940 N N . SER A 1 110 ? -11.082 6.914 6.262 1.00 96.69 110 SER A N 1
ATOM 941 C CA . SER A 1 110 ? -10.040 7.894 5.938 1.00 96.69 110 SER A CA 1
ATOM 942 C C . SER A 1 110 ? -8.776 7.685 6.776 1.00 96.69 110 SER A C 1
ATOM 944 O O . SER A 1 110 ? -7.669 7.795 6.247 1.00 96.69 110 SER A O 1
ATOM 946 N N . GLN A 1 111 ? -8.920 7.388 8.071 1.00 96.94 111 GLN A N 1
ATOM 947 C CA . GLN A 1 111 ? -7.783 7.151 8.958 1.00 96.94 111 GLN A CA 1
ATOM 948 C C . GLN A 1 111 ? -7.055 5.857 8.586 1.00 96.94 111 GLN A C 1
ATOM 950 O O . GLN A 1 111 ? -5.837 5.872 8.450 1.00 96.94 111 GLN A O 1
ATOM 955 N N . MET A 1 112 ? -7.788 4.768 8.337 1.00 97.69 112 MET A N 1
ATOM 956 C CA . MET A 1 112 ? -7.206 3.492 7.914 1.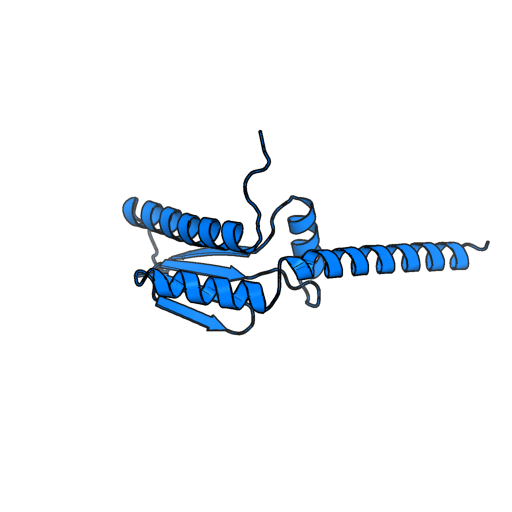00 97.69 112 MET A CA 1
ATOM 957 C C . MET A 1 112 ? -6.405 3.639 6.617 1.00 97.69 112 MET A C 1
ATOM 959 O O . MET A 1 112 ? -5.267 3.181 6.541 1.00 97.69 112 MET A O 1
ATOM 963 N N . MET A 1 113 ? -6.964 4.311 5.603 1.00 97.94 113 MET A N 1
ATOM 964 C CA . MET A 1 113 ? -6.238 4.573 4.357 1.00 97.94 113 MET A CA 1
ATOM 965 C C . MET A 1 113 ? -4.994 5.431 4.595 1.00 97.94 113 MET A C 1
ATOM 967 O O . MET A 1 113 ? -3.951 5.151 4.012 1.00 97.94 113 MET A O 1
ATOM 971 N N . THR A 1 114 ? -5.085 6.450 5.456 1.00 97.19 114 THR A N 1
ATOM 972 C CA . THR A 1 114 ? -3.944 7.316 5.794 1.00 97.19 114 THR A CA 1
ATOM 973 C C . THR A 1 114 ? -2.825 6.519 6.458 1.00 97.19 114 THR A C 1
ATOM 975 O O . THR A 1 114 ? -1.681 6.631 6.031 1.00 97.19 114 THR A O 1
ATOM 978 N N . ASP A 1 115 ? -3.144 5.662 7.431 1.00 97.12 115 ASP A N 1
ATOM 979 C CA . ASP A 1 115 ? -2.155 4.827 8.119 1.00 97.12 115 ASP A CA 1
ATOM 980 C C . ASP A 1 115 ? -1.430 3.893 7.141 1.00 97.12 115 ASP A C 1
ATOM 982 O O . ASP A 1 115 ? -0.198 3.832 7.126 1.00 97.12 115 ASP A O 1
ATOM 986 N N . VAL A 1 116 ? -2.190 3.195 6.284 1.00 97.62 116 VAL A N 1
ATOM 987 C CA . VAL A 1 116 ? -1.626 2.300 5.261 1.00 97.62 116 VAL A CA 1
ATOM 988 C C . VAL A 1 116 ? -0.742 3.086 4.295 1.00 97.62 116 VAL A C 1
ATOM 990 O O . VAL A 1 116 ? 0.383 2.668 4.022 1.00 97.62 116 VAL A O 1
ATOM 993 N N . LYS A 1 117 ? -1.216 4.246 3.823 1.00 96.94 117 LYS A N 1
ATOM 994 C CA . LYS A 1 117 ? -0.473 5.128 2.920 1.00 96.94 117 LYS A CA 1
ATOM 995 C C . LYS A 1 117 ? 0.855 5.569 3.536 1.00 96.94 117 LYS A C 1
ATOM 997 O O . LYS A 1 117 ? 1.893 5.440 2.897 1.00 96.94 117 LYS A O 1
ATOM 1002 N N . THR A 1 118 ? 0.834 6.056 4.776 1.00 96.31 118 THR A N 1
ATOM 1003 C CA . THR A 1 118 ? 2.033 6.528 5.480 1.00 96.31 118 THR A CA 1
ATOM 1004 C C . THR A 1 118 ? 3.074 5.422 5.620 1.00 96.31 118 THR A C 1
ATOM 1006 O O . THR A 1 118 ? 4.248 5.657 5.345 1.00 96.31 118 THR A O 1
ATOM 1009 N N . ILE A 1 119 ? 2.660 4.210 6.000 1.00 96.69 119 ILE A N 1
ATOM 1010 C CA . ILE A 1 119 ? 3.582 3.075 6.132 1.00 96.69 119 ILE A CA 1
ATOM 1011 C C . ILE A 1 119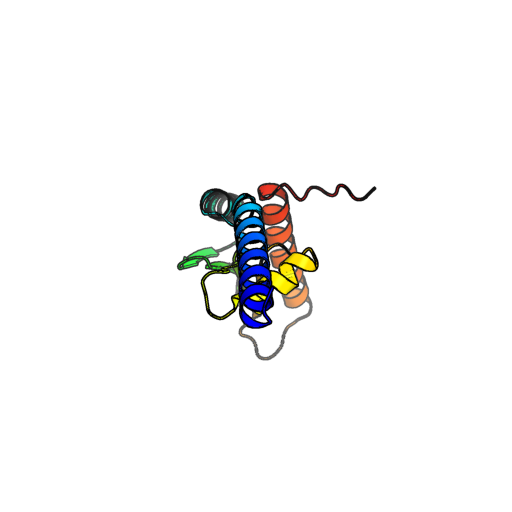 ? 4.141 2.666 4.766 1.00 96.69 119 ILE A C 1
ATOM 1013 O O . ILE A 1 119 ? 5.341 2.410 4.651 1.00 96.69 119 ILE A O 1
ATOM 1017 N N . ALA A 1 120 ? 3.293 2.608 3.736 1.00 96.38 120 ALA A N 1
ATOM 1018 C CA . ALA A 1 120 ? 3.719 2.268 2.385 1.00 96.38 120 ALA A CA 1
ATOM 1019 C C . ALA A 1 120 ? 4.750 3.274 1.859 1.00 96.38 120 ALA A C 1
ATOM 1021 O O . ALA A 1 120 ? 5.822 2.855 1.431 1.00 96.38 120 ALA A O 1
ATOM 1022 N N . ASP A 1 121 ? 4.466 4.577 1.963 1.00 95.25 121 ASP A N 1
ATOM 1023 C CA . ASP A 1 121 ? 5.362 5.659 1.533 1.00 95.25 121 ASP A CA 1
ATOM 1024 C C . ASP A 1 121 ? 6.720 5.607 2.250 1.00 95.25 121 ASP A C 1
ATOM 1026 O O . ASP A 1 121 ? 7.764 5.755 1.611 1.00 95.25 121 ASP A O 1
ATOM 1030 N N . GLU A 1 122 ? 6.720 5.339 3.562 1.00 94.81 122 GLU A N 1
ATOM 1031 C CA . GLU A 1 122 ? 7.945 5.175 4.352 1.00 94.81 122 GLU A CA 1
ATOM 1032 C C . GLU A 1 122 ? 8.797 4.005 3.834 1.00 94.81 122 GLU A C 1
ATOM 1034 O O . GLU A 1 122 ? 10.016 4.125 3.718 1.00 94.81 122 GLU A O 1
ATOM 1039 N N . ILE A 1 123 ? 8.166 2.873 3.504 1.00 94.31 123 ILE A N 1
ATOM 1040 C CA . ILE A 1 123 ? 8.856 1.669 3.022 1.00 94.31 123 ILE A CA 1
ATOM 1041 C C . ILE A 1 123 ? 9.489 1.895 1.654 1.00 94.31 123 ILE A C 1
ATOM 1043 O O . ILE A 1 123 ? 10.634 1.499 1.440 1.00 94.31 123 ILE A O 1
ATOM 1047 N N . ILE A 1 124 ? 8.763 2.532 0.736 1.00 92.12 124 ILE A N 1
ATOM 1048 C CA . ILE A 1 124 ? 9.247 2.758 -0.631 1.00 92.12 124 ILE A CA 1
ATOM 1049 C C . ILE A 1 124 ? 10.176 3.973 -0.741 1.00 92.12 124 ILE A C 1
ATOM 1051 O O . ILE A 1 124 ? 10.656 4.286 -1.828 1.00 92.12 124 ILE A O 1
ATOM 1055 N N . GLY A 1 125 ? 10.437 4.664 0.373 1.00 85.31 125 GLY A N 1
ATOM 1056 C CA . GLY A 1 125 ? 11.321 5.823 0.407 1.00 85.31 125 GLY A CA 1
ATOM 1057 C C . GLY A 1 125 ? 10.739 7.057 -0.281 1.00 85.31 125 GLY A C 1
ATOM 1058 O O . GLY A 1 125 ? 11.496 7.956 -0.643 1.00 85.31 125 GLY A O 1
ATOM 1059 N N . VAL A 1 126 ? 9.412 7.140 -0.429 1.00 64.19 126 VAL A N 1
ATOM 1060 C CA . VAL A 1 126 ? 8.716 8.370 -0.840 1.00 64.19 126 VAL A CA 1
ATOM 1061 C C . VAL A 1 126 ? 8.607 9.265 0.395 1.00 64.19 126 VAL A C 1
ATOM 1063 O O . VAL A 1 126 ? 7.538 9.538 0.927 1.00 64.19 126 VAL A O 1
ATOM 1066 N N . TYR A 1 127 ? 9.760 9.692 0.907 1.00 46.09 127 TYR A N 1
ATOM 1067 C CA . TYR A 1 127 ? 9.825 10.851 1.784 1.00 46.09 127 TYR A CA 1
ATOM 1068 C C . TYR A 1 127 ? 9.691 12.089 0.898 1.00 46.09 127 TYR A C 1
ATOM 1070 O O . TYR A 1 127 ? 10.405 12.205 -0.096 1.00 46.09 127 TYR A O 1
ATOM 1078 N N . ASP A 1 128 ? 8.769 12.990 1.250 1.00 42.41 128 ASP A N 1
ATOM 1079 C CA . ASP A 1 128 ? 8.554 14.290 0.607 1.00 42.41 128 ASP A CA 1
ATOM 1080 C C . ASP A 1 128 ? 9.876 15.065 0.413 1.00 42.41 128 ASP A C 1
ATOM 1082 O O . ASP A 1 128 ? 10.261 15.912 1.219 1.00 42.41 128 ASP A O 1
ATOM 1086 N N . GLU A 1 129 ? 10.549 14.861 -0.718 1.00 35.72 129 GLU A N 1
ATOM 1087 C CA . GLU A 1 129 ? 11.349 15.901 -1.359 1.00 35.72 129 GLU A CA 1
ATOM 1088 C C . GLU A 1 129 ? 10.420 16.762 -2.222 1.00 35.72 129 GLU A C 1
ATOM 1090 O O . GLU A 1 129 ? 10.524 16.831 -3.446 1.00 35.72 129 GLU A O 1
ATOM 1095 N N . LYS A 1 130 ? 9.474 17.439 -1.571 1.00 35.22 130 LYS A N 1
ATOM 1096 C CA . LYS A 1 130 ? 8.799 18.609 -2.140 1.00 35.22 130 LYS A CA 1
ATOM 1097 C C . LYS A 1 130 ? 8.867 19.748 -1.131 1.00 35.22 130 LYS A C 1
ATOM 1099 O O . LYS A 1 130 ? 7.954 19.976 -0.344 1.00 35.22 130 LYS A O 1
ATOM 1104 N N . LYS A 1 131 ? 10.025 20.411 -1.151 1.00 32.06 131 LYS A N 1
ATOM 1105 C CA . LYS A 1 131 ? 10.220 21.774 -0.648 1.00 32.06 131 LYS A CA 1
ATOM 1106 C C . LYS A 1 131 ? 9.583 22.784 -1.595 1.00 32.06 131 LYS A C 1
ATOM 1108 O O . LYS A 1 131 ? 9.667 22.550 -2.821 1.00 32.06 131 LYS A O 1
#

Organism: NCBI:txid2663009

Sequence (131 aa):
MNISEKIALDMEKFYKRYSEEIDEYKKIGNDENFEKLINKLRDLKTYDISSDNNLIFIRKNNITVYFSFYDFEYTNHNIEIAQYHKGENYNLYVSNDDEFITLDELKEMSQMMTDVKTIADEIIGVYDEKK

Radius of gyration: 18.68 Å; chains: 1; bounding box: 41×35×62 Å

Foldseek 3Di:
DDPVVVVVVVVVVVVVVVVVVVVVLCLQADPVLQVQLQVVLVVVVQWDWDDDDQWIWTDDDQKTKIKGFDDCPDPCNVVNVVVVVVVDGIDIDMDGPDPDADPVNVVVNVVSSVVSVVSSCVSSVVDDPPD

Secondary structure (DSSP, 8-state):
--HHHHHHHHHHHHHHHHHHHHHHHTTTSSHHHHHHHHHHHHHT-SSEEEEETTEEEEEETTEEEEEE---TTSTTHHHHHHHHTTT--SEEEEEE--SS--HHHHHHHHHHHHHHHHHHHHHTT------